Protein AF-A0A3S1C0C7-F1 (afdb_monomer_lite)

Structure (mmCIF, N/CA/C/O backbone):
data_AF-A0A3S1C0C7-F1
#
_entry.id   AF-A0A3S1C0C7-F1
#
loop_
_atom_site.group_PDB
_atom_site.id
_atom_site.type_symbol
_atom_site.label_atom_id
_atom_site.label_alt_id
_atom_site.label_comp_id
_atom_site.label_asym_id
_atom_site.label_entity_id
_atom_site.label_seq_id
_atom_site.pdbx_PDB_ins_code
_atom_site.Cartn_x
_atom_site.Cartn_y
_atom_site.Cartn_z
_atom_site.occupancy
_atom_site.B_iso_or_equiv
_atom_site.auth_seq_id
_atom_site.auth_comp_id
_atom_site.auth_asym_id
_atom_site.auth_atom_id
_atom_site.pdbx_PDB_model_num
ATOM 1 N N . VAL A 1 1 ? 17.409 -6.671 -3.416 1.00 68.38 1 VAL A N 1
ATOM 2 C CA . VAL A 1 1 ? 15.995 -6.254 -3.621 1.00 68.38 1 VAL A CA 1
ATOM 3 C C . VAL A 1 1 ? 15.913 -4.828 -4.132 1.00 68.38 1 VAL A C 1
ATOM 5 O O . VAL A 1 1 ? 15.309 -4.643 -5.171 1.00 68.38 1 VAL A O 1
ATOM 8 N N . LEU A 1 2 ? 16.537 -3.848 -3.465 1.00 68.12 2 LEU A N 1
ATOM 9 C CA . LEU A 1 2 ? 16.632 -2.476 -3.994 1.00 68.12 2 LEU A CA 1
ATOM 10 C C . LEU A 1 2 ? 17.380 -2.407 -5.336 1.00 68.12 2 LEU A C 1
ATOM 12 O O . LEU A 1 2 ? 16.925 -1.732 -6.245 1.00 68.12 2 LEU A O 1
ATOM 16 N N . GLU A 1 3 ? 18.463 -3.168 -5.481 1.00 73.38 3 GLU A N 1
ATOM 17 C CA . GLU A 1 3 ? 19.193 -3.316 -6.749 1.00 73.38 3 GLU A CA 1
ATOM 18 C C . GLU A 1 3 ? 18.299 -3.897 -7.856 1.00 73.38 3 GLU A C 1
ATOM 20 O O . GLU A 1 3 ? 18.074 -3.246 -8.862 1.00 73.38 3 GLU A O 1
ATOM 25 N N . ARG A 1 4 ? 17.621 -5.023 -7.594 1.00 72.81 4 ARG A N 1
ATOM 26 C CA . ARG A 1 4 ? 16.586 -5.570 -8.493 1.00 72.81 4 ARG A CA 1
ATOM 27 C C . ARG A 1 4 ? 15.476 -4.573 -8.834 1.00 72.81 4 ARG A C 1
ATOM 29 O O . ARG A 1 4 ? 14.988 -4.559 -9.949 1.00 72.81 4 ARG A O 1
ATOM 36 N N . ILE A 1 5 ? 15.038 -3.750 -7.879 1.00 74.25 5 ILE A N 1
ATOM 37 C CA . ILE A 1 5 ? 14.046 -2.694 -8.129 1.00 74.25 5 ILE A CA 1
ATOM 38 C C . ILE A 1 5 ? 14.589 -1.703 -9.154 1.00 74.25 5 ILE A C 1
ATOM 40 O O . ILE A 1 5 ? 13.854 -1.297 -10.045 1.00 74.25 5 ILE A O 1
ATOM 44 N N . TYR A 1 6 ? 15.857 -1.329 -9.019 1.00 72.50 6 TYR A N 1
ATOM 45 C CA . TYR A 1 6 ? 16.528 -0.426 -9.938 1.00 72.50 6 TYR A CA 1
ATOM 46 C C . TYR A 1 6 ? 16.728 -1.048 -11.328 1.00 72.50 6 TYR A C 1
ATOM 48 O O . TYR A 1 6 ? 16.522 -0.373 -12.329 1.00 72.50 6 TYR A O 1
ATOM 56 N N . GLU A 1 7 ? 17.070 -2.333 -11.387 1.00 69.31 7 GLU A N 1
ATOM 57 C CA . GLU A 1 7 ? 17.375 -3.049 -12.632 1.00 69.31 7 GLU A CA 1
ATOM 58 C C . GLU A 1 7 ? 16.129 -3.538 -13.389 1.00 69.31 7 GLU A C 1
ATOM 60 O O . GLU A 1 7 ? 16.112 -3.537 -14.617 1.00 69.31 7 GLU A O 1
ATOM 65 N N . GLU A 1 8 ? 15.081 -3.966 -12.679 1.00 69.12 8 GLU A N 1
ATOM 66 C CA . GLU A 1 8 ? 13.924 -4.671 -13.257 1.00 69.12 8 GLU A CA 1
ATOM 67 C C . GLU A 1 8 ? 12.678 -3.782 -13.403 1.00 69.12 8 GLU A C 1
ATOM 69 O O . GLU A 1 8 ? 11.703 -4.196 -14.032 1.00 69.12 8 GLU A O 1
ATOM 74 N N . SER A 1 9 ? 12.653 -2.580 -12.811 1.00 73.88 9 SER A N 1
ATOM 75 C CA . SER A 1 9 ? 11.454 -1.733 -12.803 1.00 73.88 9 SER A CA 1
ATOM 76 C C . SER A 1 9 ? 11.584 -0.475 -13.643 1.00 73.88 9 SER A C 1
ATOM 78 O O . SER A 1 9 ? 12.416 0.393 -13.393 1.00 73.88 9 SER A O 1
ATOM 80 N N . VAL A 1 10 ? 10.603 -0.290 -14.523 1.00 73.75 10 VAL A N 1
ATOM 81 C CA . VAL A 1 10 ? 10.376 0.938 -15.303 1.00 73.75 10 VAL A CA 1
ATOM 82 C C . VAL A 1 10 ? 10.070 2.178 -14.449 1.00 73.75 10 VAL A C 1
ATOM 84 O O . VAL A 1 10 ? 10.072 3.300 -14.959 1.00 73.75 10 VAL A O 1
ATOM 87 N N . CYS A 1 11 ? 9.783 1.989 -13.157 1.00 80.56 11 CYS A N 1
ATOM 88 C CA . CYS A 1 11 ? 9.486 3.074 -12.226 1.00 80.56 11 CYS A CA 1
ATOM 89 C C . CYS A 1 11 ? 10.715 3.584 -11.471 1.00 80.56 11 CYS A C 1
ATOM 91 O O . CYS A 1 11 ? 10.702 4.722 -10.999 1.00 80.56 11 CYS A O 1
ATOM 93 N N . ALA A 1 12 ? 11.771 2.780 -11.332 1.00 80.50 12 ALA A N 1
ATOM 94 C CA . ALA A 1 12 ? 12.962 3.210 -10.615 1.00 80.50 12 ALA A CA 1
ATOM 95 C C . ALA A 1 12 ? 13.713 4.277 -11.426 1.00 80.50 12 ALA A C 1
ATOM 97 O O . ALA A 1 12 ? 14.006 4.094 -12.602 1.00 80.50 12 ALA A O 1
ATOM 98 N N . GLY A 1 13 ? 13.978 5.434 -10.813 1.00 78.44 13 GLY A N 1
ATOM 99 C CA . GLY A 1 13 ? 14.613 6.570 -11.494 1.00 78.44 13 GLY A CA 1
ATOM 100 C C . GLY A 1 13 ? 13.707 7.330 -12.475 1.00 78.44 13 GLY A C 1
ATOM 101 O O . GLY A 1 13 ? 14.125 8.353 -13.013 1.00 78.44 13 GLY A O 1
ATOM 102 N N . ASN A 1 14 ? 12.457 6.899 -12.679 1.00 87.19 14 ASN A N 1
ATOM 103 C CA . ASN A 1 14 ? 11.498 7.595 -13.532 1.00 87.19 14 ASN A CA 1
ATOM 104 C C . ASN A 1 14 ? 10.706 8.631 -12.719 1.00 87.19 14 ASN A C 1
ATOM 106 O O . ASN A 1 14 ? 9.831 8.291 -11.916 1.00 87.19 14 ASN A O 1
ATOM 110 N N . GLY A 1 15 ? 11.006 9.914 -12.945 1.00 84.44 15 GLY A N 1
ATOM 111 C CA . GLY A 1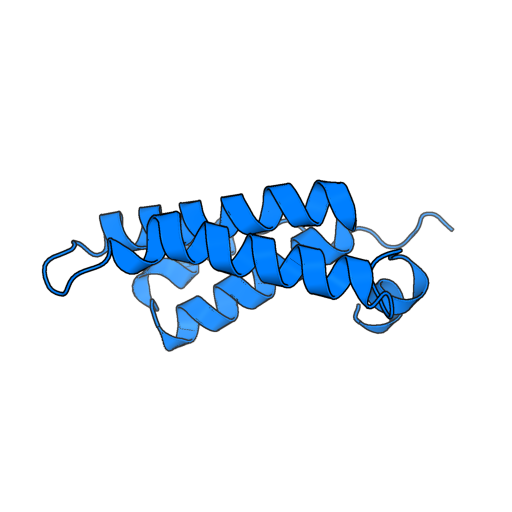 15 ? 10.375 11.025 -12.228 1.00 84.44 15 GLY A CA 1
ATOM 112 C C . GLY A 1 15 ? 8.860 11.112 -12.443 1.00 84.44 15 GLY A C 1
ATOM 113 O O . GLY A 1 15 ? 8.121 11.353 -11.492 1.00 84.44 15 GLY A O 1
ATOM 114 N N . THR A 1 16 ? 8.374 10.843 -13.658 1.00 87.81 16 THR A N 1
ATOM 115 C CA . THR A 1 16 ? 6.936 10.860 -13.968 1.00 87.81 16 THR A CA 1
ATOM 116 C C . THR A 1 16 ? 6.208 9.706 -13.289 1.00 87.81 16 THR A C 1
ATOM 118 O O . THR A 1 16 ? 5.173 9.927 -12.666 1.00 87.81 16 THR A O 1
ATOM 121 N N . ALA A 1 17 ? 6.758 8.489 -13.348 1.00 84.88 17 ALA A N 1
ATOM 122 C CA . ALA A 1 17 ? 6.173 7.336 -12.663 1.00 84.88 17 ALA A CA 1
ATOM 123 C C . ALA A 1 17 ? 6.149 7.546 -11.141 1.00 84.88 17 ALA A C 1
ATOM 125 O O . ALA A 1 17 ? 5.151 7.253 -10.488 1.00 84.88 17 ALA A O 1
ATOM 126 N N . THR A 1 18 ? 7.213 8.129 -10.582 1.00 82.12 18 THR A N 1
ATOM 127 C CA . THR A 1 18 ? 7.278 8.489 -9.158 1.00 82.12 18 THR A CA 1
ATOM 128 C C . THR A 1 18 ? 6.209 9.519 -8.792 1.00 82.12 18 THR A C 1
ATOM 130 O O . THR A 1 18 ? 5.490 9.336 -7.814 1.00 82.12 18 THR A O 1
ATOM 133 N N . TYR A 1 19 ? 6.051 10.577 -9.593 1.00 87.31 19 TYR A N 1
ATOM 134 C CA . TYR A 1 19 ? 5.024 11.599 -9.383 1.00 87.31 19 TYR A CA 1
ATOM 135 C C . TYR A 1 19 ? 3.604 11.012 -9.425 1.00 87.31 19 TYR A C 1
ATOM 137 O O . TYR A 1 19 ? 2.783 11.284 -8.548 1.00 87.31 19 TYR A O 1
ATOM 145 N N . LEU A 1 20 ? 3.328 10.159 -10.411 1.00 87.12 20 LEU A N 1
ATOM 146 C CA . LEU A 1 20 ? 2.043 9.480 -10.561 1.00 87.12 20 LEU A CA 1
ATOM 147 C C . LEU A 1 20 ? 1.757 8.514 -9.402 1.00 87.12 20 LEU A C 1
ATOM 149 O O . LEU A 1 20 ? 0.660 8.546 -8.843 1.00 87.12 20 LEU A O 1
ATOM 153 N N . ALA A 1 21 ? 2.756 7.726 -8.982 1.00 83.75 21 ALA A N 1
ATOM 154 C CA . ALA A 1 21 ? 2.685 6.909 -7.772 1.00 83.75 21 ALA A CA 1
ATOM 155 C C . ALA A 1 21 ? 2.322 7.768 -6.559 1.00 83.75 21 ALA A C 1
ATOM 157 O O . ALA A 1 21 ? 1.338 7.483 -5.887 1.00 83.75 21 ALA A O 1
ATOM 158 N N . GLN A 1 22 ? 3.069 8.846 -6.311 1.00 84.69 22 GLN A N 1
ATOM 159 C CA . GLN A 1 22 ? 2.861 9.732 -5.167 1.00 84.69 22 GLN A CA 1
ATOM 160 C C . GLN A 1 22 ? 1.443 10.324 -5.146 1.00 84.69 22 GLN A C 1
ATOM 162 O O . GLN A 1 22 ? 0.797 10.343 -4.098 1.00 84.69 22 GLN A O 1
ATOM 167 N N . ASN A 1 23 ? 0.939 10.774 -6.298 1.00 88.00 23 ASN A N 1
ATOM 168 C CA . ASN A 1 23 ? -0.422 11.293 -6.416 1.00 88.00 23 ASN A CA 1
ATOM 169 C C . ASN A 1 23 ? -1.473 10.228 -6.099 1.00 88.00 23 ASN A C 1
ATOM 171 O O . ASN A 1 23 ? -2.424 10.512 -5.371 1.00 88.00 23 ASN A O 1
ATOM 175 N N . ASN A 1 24 ? -1.292 9.002 -6.594 1.00 87.94 24 ASN A N 1
ATOM 176 C CA . ASN A 1 24 ? -2.207 7.912 -6.282 1.00 87.94 24 ASN A CA 1
ATOM 177 C C . ASN A 1 24 ? -2.158 7.534 -4.794 1.00 87.94 24 ASN A C 1
ATOM 179 O O . ASN A 1 24 ? -3.211 7.395 -4.179 1.00 87.94 24 ASN A O 1
ATOM 183 N N . LEU A 1 25 ? -0.962 7.444 -4.198 1.00 86.06 25 LEU A N 1
ATOM 184 C CA . LEU A 1 25 ? -0.798 7.207 -2.758 1.00 86.06 25 LEU A CA 1
ATOM 185 C C . LEU A 1 25 ? -1.559 8.267 -1.943 1.00 86.06 25 LEU A C 1
ATOM 187 O O . LEU A 1 25 ? -2.264 7.948 -0.988 1.00 86.06 25 LEU A O 1
ATOM 191 N N . ASN A 1 26 ? -1.465 9.540 -2.336 1.00 87.56 26 ASN A N 1
ATOM 192 C CA . ASN A 1 26 ? -2.196 10.623 -1.677 1.00 87.56 26 ASN A CA 1
ATOM 193 C C . ASN A 1 26 ? -3.717 10.482 -1.834 1.00 87.56 26 ASN A C 1
ATOM 195 O O . ASN A 1 26 ? -4.442 10.686 -0.860 1.00 87.56 26 ASN A O 1
ATOM 199 N N . ALA A 1 27 ? -4.204 10.104 -3.019 1.00 88.50 27 ALA A N 1
ATOM 200 C CA . ALA A 1 27 ? -5.626 9.866 -3.256 1.00 88.50 27 ALA A CA 1
ATOM 201 C C . ALA A 1 27 ? -6.157 8.689 -2.417 1.00 88.50 27 ALA A C 1
ATOM 203 O O . ALA A 1 27 ? -7.159 8.840 -1.720 1.00 88.50 27 ALA A O 1
ATOM 204 N N . CYS A 1 28 ? -5.452 7.553 -2.407 1.00 88.56 28 CYS A N 1
ATOM 205 C CA . CYS A 1 28 ? -5.796 6.389 -1.589 1.00 88.56 28 CYS A CA 1
ATOM 206 C C . CYS A 1 28 ? -5.841 6.740 -0.097 1.00 88.56 28 CYS A C 1
ATOM 208 O O . CYS A 1 28 ? -6.798 6.395 0.599 1.00 88.56 28 CYS A O 1
ATOM 210 N N . ARG A 1 29 ? -4.845 7.488 0.396 1.00 85.56 29 ARG A N 1
ATOM 211 C CA . ARG A 1 29 ? -4.837 7.980 1.780 1.00 85.56 29 ARG A CA 1
ATOM 212 C C . ARG A 1 29 ? -6.020 8.896 2.073 1.00 85.56 29 ARG A C 1
ATOM 214 O O . ARG A 1 29 ? -6.651 8.734 3.112 1.00 85.56 29 ARG A O 1
ATOM 221 N N . ALA A 1 30 ? -6.352 9.820 1.173 1.00 84.94 30 ALA A N 1
ATOM 222 C CA . ALA A 1 30 ? -7.470 10.739 1.367 1.00 84.94 30 ALA A CA 1
ATOM 223 C C . ALA A 1 30 ? -8.828 10.021 1.441 1.00 84.94 30 ALA A C 1
ATOM 225 O O . ALA A 1 30 ? -9.683 10.436 2.223 1.00 84.94 30 ALA A O 1
ATOM 226 N N . LEU A 1 31 ? -9.006 8.944 0.667 1.00 82.44 31 LEU A N 1
ATOM 227 C CA . LEU A 1 31 ? -10.232 8.137 0.650 1.00 82.44 31 LEU A CA 1
ATOM 228 C C . LEU A 1 31 ? -10.487 7.395 1.966 1.00 82.44 31 LEU A C 1
ATOM 230 O O . LEU A 1 31 ? -11.639 7.162 2.321 1.00 82.44 31 LEU A O 1
ATOM 234 N N . HIS A 1 32 ? -9.426 7.005 2.672 1.00 82.50 32 HIS A N 1
ATOM 235 C CA . HIS A 1 32 ? -9.524 6.033 3.757 1.00 82.50 32 HIS A CA 1
ATOM 236 C C . HIS A 1 32 ? -8.968 6.548 5.090 1.00 82.50 32 HIS A C 1
ATOM 238 O O . HIS A 1 32 ? -9.651 6.457 6.103 1.00 82.50 32 HIS A O 1
ATOM 244 N N . GLU A 1 33 ? -7.774 7.141 5.143 1.00 73.38 33 GLU A N 1
ATOM 245 C CA . GLU A 1 33 ? -7.150 7.525 6.423 1.00 73.38 33 GLU A CA 1
ATOM 246 C C . GLU A 1 33 ? -7.891 8.662 7.134 1.00 73.38 33 GLU A C 1
ATOM 248 O O . GLU A 1 33 ? -7.964 8.663 8.359 1.00 73.38 33 GLU A O 1
ATOM 253 N N . ASN A 1 34 ? -8.516 9.577 6.384 1.00 78.06 34 ASN A N 1
ATOM 254 C CA . ASN A 1 34 ? -9.324 10.663 6.955 1.00 78.06 34 ASN A CA 1
ATOM 255 C C . ASN A 1 34 ? -10.617 10.175 7.635 1.00 78.06 34 ASN A C 1
ATOM 257 O O . ASN A 1 34 ? -11.306 10.967 8.272 1.00 78.06 34 ASN A O 1
ATOM 261 N N . THR A 1 35 ? -10.964 8.893 7.486 1.00 81.50 35 THR A N 1
ATOM 262 C CA . THR A 1 35 ? -12.152 8.293 8.114 1.00 81.50 35 THR A CA 1
ATOM 263 C C . THR A 1 35 ? -11.866 7.730 9.509 1.00 81.50 35 THR A C 1
ATOM 265 O O . THR A 1 35 ? -12.799 7.464 10.264 1.00 81.50 35 THR A O 1
ATOM 268 N N . ILE A 1 36 ? -10.588 7.590 9.884 1.00 87.50 36 ILE A N 1
ATOM 269 C CA . ILE A 1 36 ? -10.186 7.103 11.206 1.00 87.50 36 ILE A CA 1
ATOM 270 C C . ILE A 1 36 ? -10.315 8.240 12.220 1.00 87.50 36 ILE A C 1
ATOM 272 O O . ILE A 1 36 ? -9.689 9.291 12.088 1.00 87.50 36 ILE A O 1
ATOM 276 N N . THR A 1 37 ? -11.095 8.004 13.270 1.00 86.69 37 THR A N 1
ATOM 277 C CA . THR A 1 37 ? -11.276 8.928 14.394 1.00 86.69 37 THR A CA 1
ATOM 278 C C . THR A 1 37 ? -10.917 8.238 15.710 1.00 86.69 37 THR A C 1
ATOM 280 O O . THR A 1 37 ? -10.760 7.020 15.759 1.00 86.69 37 THR A O 1
ATOM 283 N N . ASN A 1 38 ? -10.823 8.997 16.807 1.00 84.06 38 ASN A N 1
ATOM 284 C CA . ASN A 1 38 ? -10.507 8.436 18.130 1.00 84.06 38 ASN A CA 1
ATOM 285 C C . ASN A 1 38 ? -11.545 7.414 18.632 1.00 84.06 38 ASN A C 1
ATOM 287 O O . ASN A 1 38 ? -11.256 6.665 19.560 1.00 84.06 38 ASN A O 1
ATOM 291 N N . SER A 1 39 ? -12.750 7.402 18.056 1.00 92.38 39 SER A N 1
ATOM 292 C CA . SER A 1 39 ? -13.818 6.458 18.393 1.00 92.38 39 SER A CA 1
ATOM 293 C C . SER A 1 39 ? -13.878 5.238 17.474 1.00 92.38 39 SER A C 1
ATOM 295 O O . SER A 1 39 ? -14.693 4.354 17.722 1.00 92.38 39 SER A O 1
ATOM 297 N N . THR A 1 40 ? -13.071 5.184 16.412 1.00 92.00 40 THR A N 1
ATOM 298 C CA . THR A 1 40 ? -13.091 4.066 15.464 1.00 92.00 40 THR A CA 1
ATOM 299 C C . THR A 1 40 ? -12.537 2.799 16.139 1.00 92.00 40 THR A C 1
ATOM 301 O O . THR A 1 40 ? -11.417 2.831 16.654 1.00 92.00 40 THR A O 1
ATOM 304 N N . PRO A 1 41 ? -13.281 1.680 16.152 1.00 94.75 41 PRO A N 1
ATOM 305 C CA . PRO A 1 41 ? -12.806 0.400 16.675 1.00 94.75 41 PRO A CA 1
ATOM 306 C C . PRO A 1 41 ? -11.551 -0.122 15.957 1.00 94.75 41 PRO A C 1
ATOM 308 O O . PRO A 1 41 ? -11.366 0.095 14.761 1.00 94.75 41 PRO A O 1
ATOM 311 N N . ASN A 1 42 ? -10.694 -0.858 16.672 1.00 93.38 42 ASN A N 1
ATOM 312 C CA . ASN A 1 42 ? -9.423 -1.369 16.134 1.00 93.38 42 ASN A CA 1
ATOM 313 C C . ASN A 1 42 ? -9.593 -2.278 14.903 1.00 93.38 42 ASN A C 1
ATOM 315 O O . ASN A 1 42 ? -8.779 -2.245 13.984 1.00 93.38 42 ASN A O 1
ATOM 319 N N . ASP A 1 43 ? -10.632 -3.107 14.873 1.00 93.69 43 ASP A N 1
ATOM 320 C CA . ASP A 1 43 ? -10.956 -3.967 13.735 1.00 93.69 43 ASP A CA 1
ATOM 321 C C . ASP A 1 43 ? -11.341 -3.145 12.497 1.00 93.69 43 ASP A C 1
ATOM 323 O O . ASP A 1 43 ? -10.878 -3.435 11.390 1.00 93.69 43 ASP A O 1
ATOM 327 N N . GLU A 1 44 ? -12.106 -2.071 12.689 1.00 93.62 44 GLU A N 1
ATOM 328 C CA . GLU A 1 44 ? -12.446 -1.126 11.629 1.00 93.62 44 GLU A CA 1
ATOM 329 C C . GLU A 1 44 ? -11.211 -0.350 11.147 1.00 93.62 44 GLU A C 1
ATOM 331 O O . GLU A 1 44 ? -10.980 -0.270 9.938 1.00 93.62 44 GLU A O 1
ATOM 336 N N . ILE A 1 45 ? -10.344 0.111 12.059 1.00 93.50 45 ILE A N 1
ATOM 337 C CA . ILE A 1 45 ? -9.049 0.723 11.713 1.00 93.50 45 ILE A CA 1
ATOM 338 C C . ILE A 1 45 ? -8.236 -0.224 10.828 1.00 93.50 45 ILE A C 1
ATOM 340 O O . ILE A 1 45 ? -7.741 0.184 9.776 1.00 93.50 45 ILE A O 1
ATOM 344 N N . CYS A 1 46 ? -8.127 -1.503 11.193 1.00 93.88 46 CYS A N 1
ATOM 345 C CA . CYS A 1 46 ? -7.376 -2.460 10.387 1.00 93.88 46 CYS A CA 1
ATOM 346 C C . CYS A 1 46 ? -8.002 -2.727 9.021 1.00 93.88 46 CYS A C 1
ATOM 348 O O . CYS A 1 46 ? -7.264 -2.947 8.057 1.00 93.88 46 CYS A O 1
ATOM 350 N N . ASN A 1 47 ? -9.330 -2.697 8.908 1.00 93.06 47 ASN A N 1
ATOM 351 C CA . ASN A 1 47 ? -10.009 -2.808 7.620 1.00 93.06 47 ASN A CA 1
ATOM 352 C C . ASN A 1 47 ? -9.719 -1.591 6.733 1.00 93.06 47 ASN A C 1
ATOM 354 O O . ASN A 1 47 ? -9.370 -1.768 5.565 1.00 93.06 47 ASN A O 1
ATOM 358 N N . ILE A 1 48 ? -9.771 -0.379 7.293 1.00 92.94 48 ILE A N 1
ATOM 359 C CA . ILE A 1 48 ? -9.437 0.868 6.594 1.00 92.94 48 ILE A CA 1
ATOM 360 C C . ILE A 1 48 ? -7.972 0.849 6.141 1.00 92.94 48 ILE A C 1
ATOM 362 O O . ILE A 1 48 ? -7.694 1.034 4.961 1.00 92.94 48 ILE A O 1
ATOM 366 N N . VAL A 1 49 ? -7.030 0.544 7.039 1.00 92.44 49 VAL A N 1
ATOM 367 C CA . VAL A 1 49 ? -5.592 0.458 6.724 1.00 92.44 49 VAL A CA 1
ATOM 368 C C . VAL A 1 49 ? -5.329 -0.566 5.616 1.00 92.44 49 VAL A C 1
ATOM 370 O O . VAL A 1 49 ? -4.570 -0.297 4.681 1.00 92.44 49 VAL A O 1
ATOM 373 N N . ARG A 1 50 ? -5.981 -1.734 5.673 1.00 92.38 50 ARG A N 1
ATOM 374 C CA . ARG A 1 50 ? -5.862 -2.764 4.634 1.00 92.38 50 ARG A CA 1
ATOM 375 C C . ARG A 1 50 ? -6.434 -2.291 3.297 1.00 92.38 50 ARG A C 1
ATOM 377 O O . ARG A 1 50 ? -5.823 -2.561 2.263 1.00 92.38 50 ARG A O 1
ATOM 384 N N . ALA A 1 51 ? -7.565 -1.586 3.309 1.00 92.06 51 ALA A N 1
ATOM 385 C CA . ALA A 1 51 ? -8.165 -1.002 2.113 1.00 92.06 51 ALA A CA 1
ATOM 386 C C . ALA A 1 51 ? -7.234 0.036 1.471 1.00 92.06 51 ALA A C 1
ATOM 388 O O . ALA A 1 51 ? -6.975 -0.052 0.270 1.00 92.06 51 ALA A O 1
ATOM 389 N N . THR A 1 52 ? -6.632 0.928 2.266 1.00 92.06 52 THR A N 1
ATOM 390 C CA . THR A 1 52 ? -5.647 1.905 1.780 1.00 92.06 52 THR A CA 1
ATOM 391 C C . THR A 1 52 ? -4.437 1.219 1.155 1.00 92.06 52 THR A C 1
ATOM 393 O O . THR A 1 52 ? -4.080 1.521 0.018 1.00 92.06 52 THR A O 1
ATOM 396 N N . ARG A 1 53 ? -3.853 0.224 1.839 1.00 92.06 53 ARG A N 1
ATOM 397 C CA . ARG A 1 53 ? -2.749 -0.572 1.282 1.00 92.06 53 ARG A CA 1
ATOM 398 C C . ARG A 1 53 ? -3.149 -1.221 -0.040 1.00 92.06 53 ARG A C 1
ATOM 400 O O . ARG A 1 53 ? -2.377 -1.199 -0.990 1.00 92.06 53 ARG A O 1
ATOM 407 N N . ASN A 1 54 ? -4.337 -1.816 -0.124 1.00 91.50 54 ASN A N 1
ATOM 408 C CA . ASN A 1 54 ? -4.792 -2.477 -1.347 1.00 91.50 54 ASN A CA 1
ATOM 409 C C . ASN A 1 54 ? -5.017 -1.484 -2.502 1.00 91.50 54 ASN A C 1
ATOM 411 O O . ASN A 1 54 ? -4.720 -1.819 -3.648 1.00 91.50 54 ASN A O 1
ATOM 415 N N . CYS A 1 55 ? -5.474 -0.264 -2.208 1.00 90.88 55 CYS A N 1
ATOM 416 C CA . CYS A 1 55 ? -5.558 0.826 -3.179 1.00 90.88 55 CYS A CA 1
ATOM 417 C C . CYS A 1 55 ? -4.170 1.167 -3.753 1.00 90.88 55 CYS A C 1
ATOM 419 O O . CYS A 1 55 ? -3.989 1.169 -4.974 1.00 90.88 55 CYS A O 1
ATOM 421 N N . ASP A 1 56 ? -3.166 1.330 -2.885 1.00 90.00 56 ASP A N 1
ATOM 422 C CA . ASP A 1 56 ? -1.782 1.589 -3.295 1.00 90.00 56 ASP A CA 1
ATOM 423 C C . ASP A 1 56 ? -1.201 0.434 -4.124 1.00 90.00 56 ASP A C 1
ATOM 425 O O . ASP A 1 56 ? -0.640 0.646 -5.203 1.00 90.00 56 ASP A O 1
ATOM 429 N N . ARG A 1 57 ? -1.377 -0.805 -3.644 1.00 88.19 57 ARG A N 1
ATOM 430 C CA . ARG A 1 57 ? -0.917 -2.039 -4.303 1.00 88.19 57 ARG A CA 1
ATOM 431 C C . ARG A 1 57 ? -1.436 -2.146 -5.729 1.00 88.19 57 ARG A C 1
ATOM 433 O O . ARG A 1 57 ? -0.659 -2.395 -6.647 1.00 88.19 57 ARG A O 1
ATOM 440 N N . ASN A 1 58 ? -2.743 -1.970 -5.924 1.00 86.75 58 ASN A N 1
ATOM 441 C CA . ASN A 1 58 ? -3.381 -2.170 -7.224 1.00 86.75 58 ASN A CA 1
ATOM 442 C C . ASN A 1 58 ? -2.829 -1.210 -8.279 1.00 86.75 58 ASN A C 1
ATOM 444 O O . ASN A 1 58 ? -2.528 -1.628 -9.398 1.00 86.75 58 ASN A O 1
ATOM 448 N N . TYR A 1 59 ? -2.640 0.058 -7.913 1.00 84.25 59 TYR A N 1
ATOM 449 C CA . TYR A 1 59 ? -2.074 1.049 -8.817 1.00 84.25 59 TYR A CA 1
ATOM 450 C C . TYR A 1 59 ? -0.606 0.754 -9.141 1.00 84.25 59 TYR A C 1
ATOM 452 O O . TYR A 1 59 ? -0.219 0.661 -10.308 1.00 84.25 59 TYR A O 1
ATOM 460 N N . ILE A 1 60 ? 0.209 0.542 -8.105 1.00 83.38 60 ILE A N 1
ATOM 461 C CA . ILE A 1 60 ? 1.649 0.324 -8.257 1.00 83.38 60 ILE A CA 1
ATOM 462 C C . ILE A 1 60 ? 1.947 -0.978 -8.997 1.00 83.38 60 ILE A C 1
ATOM 464 O O . ILE A 1 60 ? 2.864 -1.008 -9.812 1.00 83.38 60 ILE A O 1
ATOM 468 N N . ARG A 1 61 ? 1.167 -2.045 -8.789 1.00 82.75 61 ARG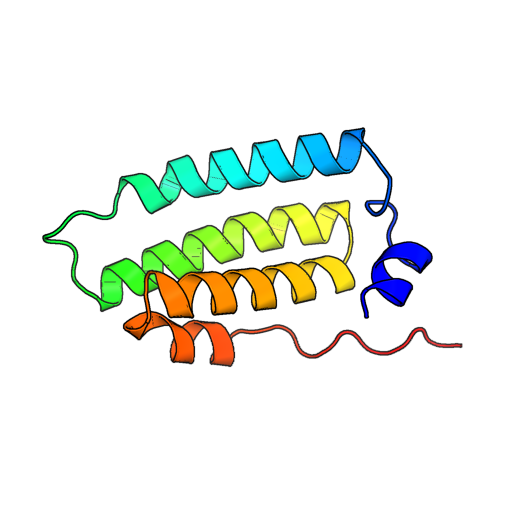 A N 1
ATOM 469 C CA . ARG A 1 61 ? 1.336 -3.300 -9.533 1.00 82.75 61 ARG A CA 1
ATOM 470 C C . ARG A 1 61 ? 1.142 -3.094 -11.031 1.00 82.75 61 ARG A C 1
ATOM 472 O O . ARG A 1 61 ? 1.934 -3.610 -11.813 1.00 82.75 61 ARG A O 1
ATOM 479 N N . ASN A 1 62 ? 0.107 -2.350 -11.417 1.00 80.62 62 ASN A N 1
ATOM 480 C CA . ASN A 1 62 ? -0.197 -2.095 -12.823 1.00 80.62 62 ASN A CA 1
ATOM 481 C C . ASN A 1 62 ? 0.871 -1.222 -13.492 1.00 80.62 62 ASN A C 1
ATOM 483 O O . ASN A 1 62 ? 1.147 -1.402 -14.672 1.00 80.62 62 ASN A O 1
ATOM 487 N N . MET A 1 63 ? 1.478 -0.303 -12.739 1.00 82.62 63 MET A N 1
ATOM 488 C CA . MET A 1 63 ? 2.472 0.629 -13.272 1.00 82.62 63 MET A CA 1
ATOM 489 C C . MET A 1 63 ? 3.912 0.090 -13.225 1.00 82.62 63 MET A C 1
ATOM 491 O O . MET A 1 63 ? 4.674 0.290 -14.164 1.00 82.62 63 MET A O 1
ATOM 495 N N . CYS A 1 64 ? 4.292 -0.577 -12.135 1.00 82.44 64 CYS A N 1
ATOM 496 C CA . CYS A 1 64 ? 5.683 -0.890 -11.779 1.00 82.44 64 CYS A CA 1
ATOM 497 C C . CYS A 1 64 ? 5.955 -2.391 -11.592 1.00 82.44 64 CYS A C 1
ATOM 499 O O . CYS A 1 64 ? 7.078 -2.783 -11.271 1.00 82.44 64 CYS A O 1
ATOM 501 N N . GLY A 1 65 ? 4.934 -3.236 -11.744 1.00 80.62 65 GLY A N 1
ATOM 502 C CA . GLY A 1 65 ? 5.053 -4.685 -11.632 1.00 80.62 65 GLY A CA 1
ATOM 503 C C . GLY A 1 65 ? 5.099 -5.226 -10.198 1.00 80.62 65 GLY A C 1
ATOM 504 O O . GLY A 1 65 ? 4.966 -4.520 -9.194 1.00 80.62 65 GLY A O 1
ATOM 505 N N . THR A 1 66 ? 5.269 -6.544 -10.106 1.00 80.75 66 THR A N 1
ATOM 506 C CA . THR A 1 66 ? 5.127 -7.319 -8.861 1.00 80.75 66 THR A CA 1
ATOM 507 C C . THR A 1 66 ? 6.188 -6.989 -7.810 1.00 80.75 66 THR A C 1
ATOM 509 O O . THR A 1 66 ? 5.897 -7.027 -6.616 1.00 80.75 66 THR A O 1
ATOM 512 N N . LEU A 1 67 ? 7.406 -6.628 -8.225 1.00 79.75 67 LEU A N 1
ATOM 513 C CA . LEU A 1 67 ? 8.503 -6.325 -7.301 1.00 79.75 67 LEU A CA 1
ATOM 514 C C . LEU A 1 67 ? 8.228 -5.073 -6.457 1.00 79.75 67 LEU A C 1
ATOM 516 O O . LEU A 1 67 ? 8.431 -5.079 -5.243 1.00 79.75 67 LEU A O 1
ATOM 520 N N . PHE A 1 68 ? 7.693 -4.026 -7.082 1.00 81.69 68 PHE A N 1
ATOM 521 C CA . PHE A 1 68 ? 7.252 -2.826 -6.377 1.00 81.69 68 PHE A CA 1
ATOM 522 C C . PHE A 1 68 ? 6.021 -3.086 -5.507 1.00 81.69 68 PHE A C 1
ATOM 524 O O . PHE A 1 68 ? 5.927 -2.551 -4.407 1.00 81.69 68 PHE A O 1
ATOM 531 N N . ASN A 1 69 ? 5.109 -3.950 -5.953 1.00 83.38 69 ASN A N 1
ATOM 532 C CA . ASN A 1 69 ? 3.947 -4.341 -5.158 1.00 83.38 69 ASN A CA 1
ATOM 533 C C . ASN A 1 69 ? 4.357 -4.996 -3.821 1.00 83.38 69 ASN A C 1
ATOM 535 O O . ASN A 1 69 ? 3.823 -4.660 -2.766 1.00 83.38 69 ASN A O 1
ATOM 539 N N . TRP A 1 70 ? 5.373 -5.866 -3.845 1.00 86.25 70 TRP A N 1
ATOM 540 C CA . TRP A 1 70 ? 5.972 -6.427 -2.629 1.00 86.25 70 TRP A CA 1
ATOM 541 C C . TRP A 1 70 ? 6.603 -5.350 -1.735 1.00 86.25 70 TRP A C 1
ATOM 543 O O . TRP A 1 70 ? 6.447 -5.383 -0.515 1.00 86.25 70 TRP A O 1
ATOM 553 N N . LEU A 1 71 ? 7.297 -4.367 -2.319 1.00 85.38 71 LEU A N 1
ATOM 554 C CA . LEU A 1 71 ? 7.896 -3.276 -1.544 1.00 85.38 71 LEU A CA 1
ATOM 555 C C . LEU A 1 71 ? 6.823 -2.463 -0.807 1.00 85.38 71 LEU A C 1
ATOM 557 O O . LEU A 1 71 ? 6.994 -2.149 0.370 1.00 85.38 71 LEU A O 1
ATOM 561 N N . ILE A 1 72 ? 5.709 -2.165 -1.480 1.00 88.31 72 ILE A N 1
ATOM 562 C CA . ILE A 1 72 ? 4.561 -1.469 -0.890 1.00 88.31 72 ILE A CA 1
ATOM 563 C C . ILE A 1 72 ? 4.007 -2.253 0.308 1.00 88.31 72 ILE A C 1
ATOM 565 O O . ILE A 1 72 ? 3.766 -1.653 1.355 1.00 88.31 72 ILE A O 1
ATOM 569 N N . ASP A 1 73 ? 3.899 -3.584 0.222 1.00 90.62 73 ASP A N 1
ATOM 570 C CA . ASP A 1 73 ? 3.473 -4.422 1.356 1.00 90.62 73 ASP A CA 1
ATOM 571 C C . ASP A 1 73 ? 4.390 -4.271 2.580 1.00 90.62 73 ASP A C 1
ATOM 573 O O . ASP A 1 73 ? 3.916 -4.185 3.718 1.00 90.62 73 ASP A O 1
ATOM 577 N N . ARG A 1 74 ? 5.708 -4.198 2.359 1.00 90.06 74 ARG A N 1
ATOM 578 C CA . ARG A 1 74 ? 6.695 -4.006 3.434 1.00 90.06 74 ARG A CA 1
ATOM 579 C C . ARG A 1 74 ? 6.617 -2.608 4.040 1.00 90.06 74 ARG A C 1
ATOM 581 O O . ARG A 1 74 ? 6.681 -2.482 5.262 1.00 90.06 74 ARG A O 1
ATOM 588 N N . LEU A 1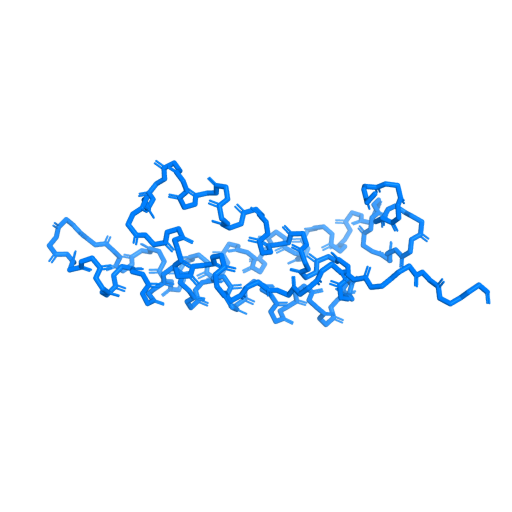 75 ? 6.453 -1.578 3.211 1.00 89.81 75 LEU A N 1
ATOM 589 C CA . LEU A 1 75 ? 6.300 -0.195 3.670 1.00 89.81 75 LEU A CA 1
ATOM 590 C C . LEU A 1 75 ? 5.038 -0.023 4.519 1.00 89.81 75 LEU A C 1
ATOM 592 O O . LEU A 1 75 ? 5.083 0.638 5.555 1.00 89.81 75 LEU A O 1
ATOM 596 N N . TRP A 1 76 ? 3.936 -0.665 4.135 1.00 92.62 76 TRP A N 1
ATOM 597 C CA . TRP A 1 76 ? 2.700 -0.630 4.912 1.00 92.62 76 TRP A CA 1
ATOM 598 C C . TRP A 1 76 ? 2.806 -1.356 6.250 1.00 92.62 76 TRP A C 1
ATOM 600 O O . TRP A 1 76 ? 2.291 -0.847 7.243 1.00 92.62 76 TRP A O 1
ATOM 610 N N . VAL A 1 77 ? 3.512 -2.489 6.318 1.00 93.88 77 VAL A N 1
ATOM 611 C CA . VAL A 1 77 ? 3.798 -3.137 7.609 1.00 93.88 77 VAL A CA 1
ATOM 612 C C . VAL A 1 77 ? 4.663 -2.246 8.496 1.00 93.88 77 VAL A C 1
ATOM 614 O O . VAL A 1 77 ? 4.318 -2.049 9.658 1.00 93.88 77 VAL A O 1
ATOM 617 N N . ALA A 1 78 ? 5.725 -1.642 7.957 1.00 93.56 78 ALA A N 1
ATOM 618 C CA . ALA A 1 78 ? 6.562 -0.713 8.716 1.00 93.56 78 ALA A CA 1
ATOM 619 C C . ALA A 1 78 ? 5.759 0.499 9.227 1.00 93.56 78 ALA A C 1
ATOM 621 O O . ALA A 1 78 ? 5.873 0.881 10.389 1.00 93.56 78 ALA A O 1
ATOM 622 N N . LYS A 1 79 ? 4.876 1.062 8.393 1.00 91.56 79 LYS A N 1
ATOM 623 C CA . LYS A 1 79 ? 3.958 2.134 8.801 1.00 91.56 79 LYS A CA 1
ATOM 624 C C . LYS A 1 79 ? 3.018 1.673 9.918 1.00 91.56 79 LYS A C 1
ATOM 626 O O . LYS A 1 79 ? 2.847 2.378 10.910 1.00 91.56 79 LYS A O 1
ATOM 631 N N . ALA A 1 80 ? 2.424 0.489 9.789 1.00 93.19 80 ALA A N 1
ATOM 632 C CA . ALA A 1 80 ? 1.531 -0.052 10.806 1.00 93.19 80 ALA A CA 1
ATOM 633 C C . ALA A 1 80 ? 2.250 -0.307 12.136 1.00 93.19 80 ALA A C 1
ATOM 635 O O . ALA A 1 80 ? 1.675 -0.024 13.178 1.00 93.19 80 ALA A O 1
ATOM 636 N N . GLN A 1 81 ? 3.514 -0.736 12.132 1.00 95.50 81 GLN A N 1
ATOM 637 C CA . GLN A 1 81 ? 4.290 -0.889 13.369 1.00 95.50 81 GLN A CA 1
ATOM 638 C C . GLN A 1 81 ? 4.373 0.413 14.178 1.00 95.50 81 GLN A C 1
ATOM 640 O O . GLN A 1 81 ? 4.346 0.368 15.405 1.00 95.50 81 GLN A O 1
ATOM 645 N N . SER A 1 82 ? 4.439 1.568 13.510 1.00 94.50 82 SER A N 1
ATOM 646 C CA . SER A 1 82 ? 4.498 2.874 14.177 1.00 94.50 82 SER A CA 1
ATOM 647 C C . SER A 1 82 ? 3.127 3.452 14.532 1.00 94.50 82 SER A C 1
ATOM 649 O O . SER A 1 82 ? 2.989 4.060 15.589 1.00 94.50 82 SER A O 1
ATOM 651 N N . PHE A 1 83 ? 2.124 3.295 13.662 1.00 90.81 83 PHE A N 1
ATOM 652 C CA . PHE A 1 83 ? 0.852 4.027 13.780 1.00 90.81 83 PHE A CA 1
ATOM 653 C C . PHE A 1 83 ? -0.363 3.143 14.088 1.00 90.81 83 PHE A C 1
ATOM 655 O O . PHE A 1 83 ? -1.318 3.609 14.702 1.00 90.81 83 PHE A O 1
ATOM 662 N N . TYR A 1 84 ? -0.332 1.870 13.692 1.00 92.56 84 TYR A N 1
A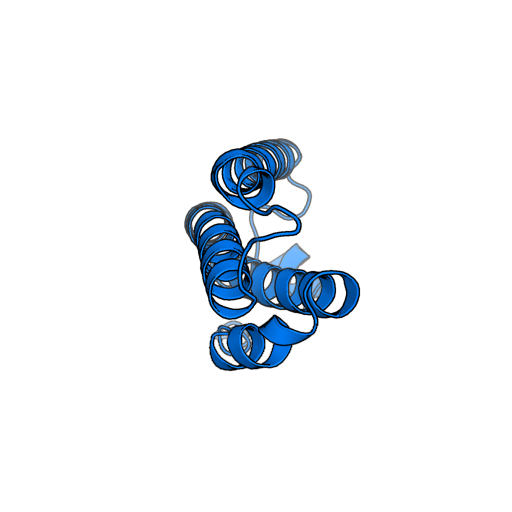TOM 663 C CA . TYR A 1 84 ? -1.448 0.927 13.817 1.00 92.56 84 TYR A CA 1
ATOM 664 C C . TYR A 1 84 ? -0.948 -0.455 14.278 1.00 92.56 84 TYR A C 1
ATOM 666 O O . TYR A 1 84 ? -1.119 -1.446 13.560 1.00 92.56 84 TYR A O 1
ATOM 674 N N . PRO A 1 85 ? -0.290 -0.556 15.452 1.00 95.12 85 PRO A N 1
ATOM 675 C CA . PRO A 1 85 ? 0.427 -1.771 15.853 1.00 95.12 85 PRO A CA 1
ATOM 676 C C . PRO A 1 85 ? -0.486 -3.002 15.956 1.00 95.12 85 PRO A C 1
ATOM 678 O O . PRO A 1 85 ? -0.064 -4.119 15.669 1.00 95.12 85 PRO A O 1
ATOM 681 N N . HIS A 1 86 ? -1.766 -2.798 16.276 1.00 94.75 86 HIS A N 1
ATOM 682 C CA . HIS A 1 86 ? -2.790 -3.845 16.327 1.00 94.75 86 HIS A CA 1
ATOM 683 C C . HIS A 1 86 ? -3.128 -4.452 14.949 1.00 94.75 86 HIS A C 1
ATOM 685 O O . HIS A 1 86 ? -3.703 -5.535 14.890 1.00 94.75 86 HIS A O 1
ATOM 691 N N . CYS A 1 87 ? -2.740 -3.804 13.847 1.00 94.88 87 CYS A N 1
ATOM 692 C CA . CYS A 1 87 ? -2.977 -4.282 12.483 1.00 94.88 87 CYS A CA 1
ATOM 693 C C . CYS A 1 87 ? -1.783 -5.015 11.864 1.00 94.88 87 CYS A C 1
ATOM 695 O O . CYS A 1 87 ? -1.911 -5.552 10.765 1.00 94.88 87 CYS A O 1
ATOM 697 N N . VAL A 1 88 ? -0.622 -5.042 12.528 1.00 95.69 88 VAL A N 1
ATOM 698 C CA . VAL A 1 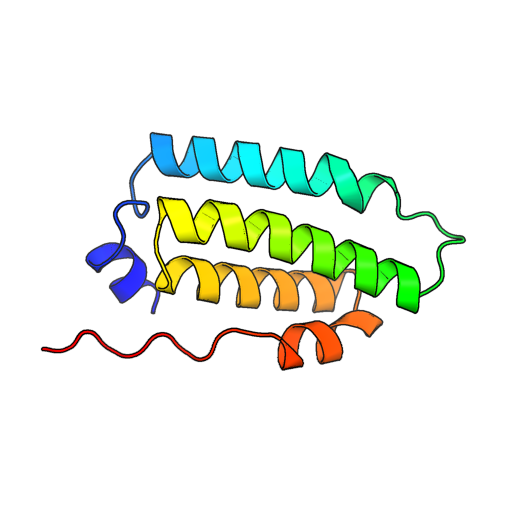88 ? 0.622 -5.582 11.952 1.00 95.69 88 VAL A CA 1
ATOM 699 C C . VAL A 1 88 ? 0.468 -7.044 11.539 1.00 95.69 88 VAL A C 1
ATOM 701 O O . VAL A 1 88 ? 0.738 -7.368 10.386 1.00 95.69 88 VAL A O 1
ATOM 704 N N . SER A 1 89 ? -0.043 -7.902 12.426 1.00 94.50 89 SER A N 1
ATOM 705 C CA . SER A 1 89 ? -0.206 -9.340 12.155 1.00 94.50 89 SER A CA 1
ATOM 706 C C . SER A 1 89 ? -1.102 -9.611 10.944 1.00 94.50 89 SER A C 1
ATOM 708 O O . SER A 1 89 ? -0.799 -10.454 10.101 1.00 94.50 89 SER A O 1
ATOM 710 N N . ILE A 1 90 ? -2.183 -8.841 10.818 1.00 93.50 90 ILE A N 1
ATOM 711 C CA . ILE A 1 90 ? -3.096 -8.879 9.677 1.00 93.50 90 ILE A CA 1
ATOM 712 C C . ILE A 1 90 ? -2.353 -8.522 8.390 1.00 93.50 90 ILE A C 1
ATOM 714 O O . ILE A 1 90 ? -2.464 -9.234 7.392 1.00 93.50 90 ILE A O 1
ATOM 718 N N . LEU A 1 91 ? -1.597 -7.422 8.394 1.00 92.75 91 LEU A N 1
ATOM 719 C CA . LEU A 1 91 ? -0.885 -6.972 7.203 1.00 92.75 91 LEU A CA 1
ATOM 720 C C . LEU A 1 91 ? 0.245 -7.928 6.807 1.00 92.75 91 LEU A C 1
ATOM 722 O O . LEU A 1 91 ? 0.445 -8.131 5.613 1.00 92.75 91 LEU A O 1
ATOM 726 N N . GLU A 1 92 ? 0.942 -8.520 7.779 1.00 92.69 92 GLU A N 1
ATOM 727 C CA . GLU A 1 92 ? 1.983 -9.533 7.566 1.00 92.69 92 GLU A CA 1
ATOM 728 C C . GLU A 1 92 ? 1.419 -10.819 6.952 1.00 92.69 92 GLU A C 1
ATOM 730 O O . GLU A 1 92 ? 2.018 -11.367 6.029 1.00 92.69 92 GLU A O 1
ATOM 735 N N . SER A 1 93 ? 0.240 -11.261 7.403 1.00 90.56 93 SER A N 1
ATOM 736 C CA . SER A 1 93 ? -0.423 -12.461 6.873 1.00 90.56 93 SER A CA 1
ATOM 737 C C . SER A 1 93 ? -0.882 -12.333 5.413 1.00 90.56 93 SER A C 1
ATOM 739 O O . SER A 1 93 ? -1.094 -13.339 4.743 1.00 90.56 93 SER A O 1
ATOM 741 N N . ASP A 1 94 ? -1.011 -11.101 4.913 1.00 87.00 94 ASP A N 1
ATOM 742 C CA . ASP A 1 94 ? -1.553 -10.764 3.589 1.00 87.00 94 ASP A CA 1
ATOM 743 C C . ASP A 1 94 ? -0.496 -10.079 2.693 1.00 87.00 94 ASP A C 1
ATOM 745 O O . ASP A 1 94 ? -0.804 -9.262 1.815 1.00 87.00 94 ASP A O 1
ATOM 749 N N . GLN A 1 95 ? 0.789 -10.360 2.940 1.00 85.25 95 GLN A N 1
ATOM 750 C CA . GLN A 1 95 ? 1.885 -9.909 2.079 1.00 85.25 95 GLN A CA 1
ATOM 751 C C . GLN A 1 95 ? 2.030 -10.812 0.858 1.00 85.25 95 GLN A C 1
ATOM 753 O O . GLN A 1 95 ? 1.881 -12.032 0.939 1.00 85.25 95 GLN A O 1
ATOM 758 N N . HIS A 1 96 ? 2.415 -10.224 -0.277 1.00 81.31 96 HIS A N 1
ATOM 759 C CA . HIS A 1 96 ? 2.935 -11.041 -1.365 1.00 81.31 96 HIS A CA 1
ATOM 760 C C . HIS A 1 96 ? 4.209 -11.751 -0.907 1.00 81.31 96 HIS A C 1
ATOM 762 O O . HIS A 1 96 ? 5.059 -11.170 -0.223 1.00 81.31 96 HIS A O 1
ATOM 768 N N . ALA A 1 97 ? 4.368 -13.002 -1.340 1.00 76.00 97 ALA A N 1
ATOM 769 C CA . ALA A 1 97 ? 5.647 -13.683 -1.238 1.00 76.00 97 ALA A CA 1
ATOM 770 C C . ALA A 1 97 ? 6.741 -12.836 -1.905 1.00 76.00 97 ALA A C 1
ATOM 772 O O . ALA A 1 97 ? 6.472 -12.048 -2.819 1.00 76.00 97 ALA A O 1
ATOM 773 N N . LEU A 1 98 ? 7.983 -13.013 -1.447 1.00 70.38 98 LEU A N 1
ATOM 774 C CA . LEU A 1 98 ? 9.150 -12.440 -2.112 1.00 70.38 98 LEU A CA 1
A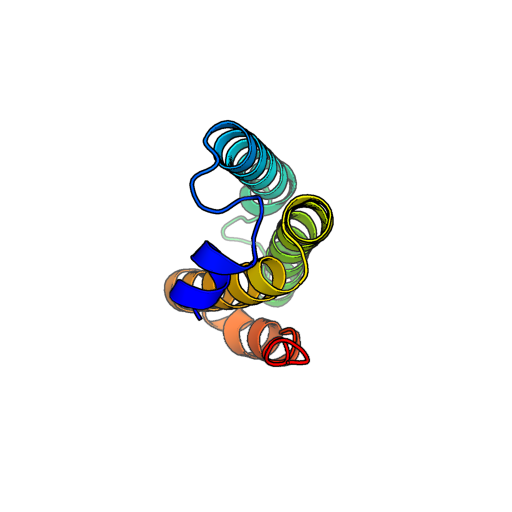TOM 775 C C . LEU A 1 98 ? 9.042 -12.716 -3.622 1.00 70.38 98 LEU A C 1
ATOM 777 O O . LEU A 1 98 ? 8.908 -13.881 -4.006 1.00 70.38 98 LEU A O 1
ATOM 781 N N . PRO A 1 99 ? 9.075 -11.685 -4.481 1.00 63.22 99 PRO A N 1
ATOM 782 C CA . PRO A 1 99 ? 8.998 -11.892 -5.915 1.00 63.22 99 PRO A CA 1
ATOM 783 C C . PRO A 1 99 ? 10.177 -12.782 -6.330 1.00 63.22 99 PRO A C 1
ATOM 785 O O . PRO A 1 99 ? 11.321 -12.482 -5.940 1.00 63.22 99 PRO A O 1
ATOM 788 N N . PRO A 1 100 ? 9.928 -13.877 -7.078 1.00 55.50 100 PRO A N 1
ATOM 789 C CA . PRO A 1 100 ? 10.979 -14.802 -7.478 1.00 55.50 100 PRO A CA 1
ATOM 790 C C . PRO A 1 100 ? 12.106 -14.035 -8.172 1.00 55.50 100 PRO A C 1
ATOM 792 O O . PRO A 1 100 ? 11.885 -12.972 -8.762 1.00 55.50 100 PRO A O 1
ATOM 795 N N . ARG A 1 101 ? 13.341 -14.534 -8.037 1.00 60.34 101 ARG A N 1
ATOM 796 C CA . ARG A 1 101 ? 14.473 -14.025 -8.828 1.00 60.34 101 ARG A CA 1
ATOM 797 C C . ARG A 1 101 ? 14.085 -14.081 -10.315 1.00 60.34 101 ARG A C 1
ATOM 799 O O . ARG A 1 101 ? 13.286 -14.959 -10.656 1.00 60.34 101 ARG A O 1
ATOM 806 N N . PRO A 1 102 ? 14.600 -13.185 -11.175 1.00 56.91 102 PRO A N 1
ATOM 807 C CA . PRO A 1 102 ? 14.371 -13.312 -12.609 1.00 56.91 102 PRO A CA 1
ATOM 808 C C . PRO A 1 102 ? 14.667 -14.748 -13.034 1.00 56.91 102 PRO A C 1
ATOM 810 O O . PRO A 1 102 ? 15.660 -15.330 -12.579 1.00 56.91 102 PRO A O 1
ATOM 813 N N . ALA A 1 103 ? 13.797 -15.329 -13.861 1.00 50.22 103 ALA A N 1
ATOM 814 C CA . ALA A 1 103 ? 14.228 -16.464 -14.658 1.00 50.22 103 ALA A CA 1
ATOM 815 C C . ALA A 1 103 ? 15.417 -15.954 -15.480 1.00 50.22 103 ALA A C 1
ATOM 817 O O . ALA A 1 103 ? 15.308 -14.912 -16.126 1.00 50.22 103 ALA A O 1
ATOM 818 N N . SER A 1 104 ? 16.558 -16.609 -15.285 1.00 46.47 104 SER A N 1
ATOM 819 C CA . SER A 1 104 ? 17.842 -16.273 -15.900 1.00 46.47 104 SER A CA 1
ATOM 820 C C . SER A 1 104 ? 17.738 -16.197 -17.416 1.00 46.47 104 SER A C 1
ATOM 822 O O . SER A 1 104 ? 16.961 -17.004 -17.977 1.00 46.47 104 SER A O 1
#

Radius of gyration: 14.54 Å; chains: 1; bounding box: 33×28×34 Å

pLDDT: mean 84.3, std 10.08, range [46.47, 95.69]

Organism: Elysia chlorotica (NCBI:txid188477)

Foldseek 3Di:
DVVCLCVVWPQRVDPVSVVVLVVQLVVLCVVQVVPDDPPDDLVRVLVSLVSSLVSSLVVCCVHTNDQVSLVSLVVSLVVCVPPPVVNNVVSVVPGDDRDDDPPD

Sequence (104 aa):
VLERIYEESVCAGNGTATYLAQNNLNACRALHENTITNSTPNDEICNIVRATRNCDRNYIRNMCGTLFNWLIDRLWVAKAQSFYPHCVSILESDQHALPPRPAS

Secondary structure (DSSP, 8-state):
-HHHHHHH-TTTT-HHHHHHHHHHHHHHHHHHGGG--TTS-HHHHHHHHHHHHHHHHHHHHHHHHHHHHHHHHHHHHHHHHHH-GGGHHHHHHTPPPPPPPPP-